Protein AF-A0A832N2F2-F1 (afdb_monomer_lite)

Radius of gyration: 34.6 Å; chains: 1; bounding box: 71×39×93 Å

pLDDT: mean 88.44, std 7.57, range [57.66, 97.69]

Secondary structure (DSSP, 8-state):
-----HHHHHHHHHHHHHHHHHHHHHHTHHHHHHHHHHHHHHHHH---HHHHHHHTTS-TTS--------HHHHT---------HHHHHHHHHHHHHHHHHHHHHTTHHHH--EEE----TT---EEES-GGGHHHHHHH-

Sequence (141 aa):
MLQIELWKRIVIWGLVAIGLVMALPNAFYSRVEHHNDALVAIEKSGSTPEREAAVAEWPGWMPSNLVNLGLDLRGGAHLLAEVQVQDVYEARIKSMWPDVRDALRAVRDEVGAVRRIDSPADELRVRIAKPEGMAKALERV

Foldseek 3Di:
DDPDDPVNVVVVVVVVVVVCQQCVLQVVVVLLVQLVVLVVCCVVPNDDPVSVVSVVSDDPVGDSDYDDDDCVRVVDDDDDDDDPVLVVQLVVQVVCVVVLQVLVVVVCVLQPDKDWDDDPSNDTDMDTPDPRCPVVSVVRD

Structure (mmCIF, N/CA/C/O backbone):
data_AF-A0A832N2F2-F1
#
_entry.id   AF-A0A832N2F2-F1
#
loop_
_atom_site.group_PDB
_atom_site.id
_atom_site.type_symbol
_atom_site.label_at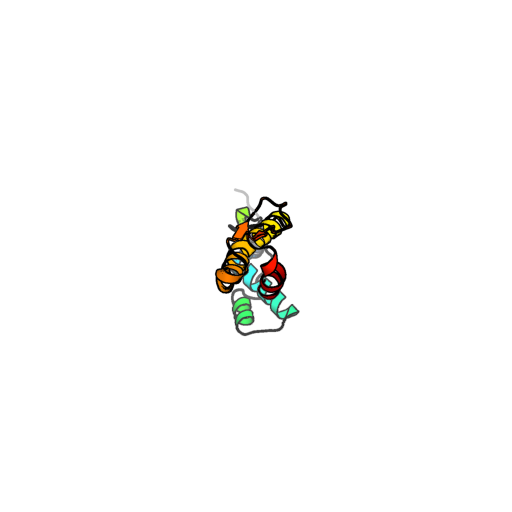om_id
_atom_site.label_alt_id
_atom_site.label_comp_id
_atom_site.label_asym_id
_atom_site.label_entity_id
_atom_site.label_seq_id
_atom_site.pdbx_PDB_ins_code
_atom_site.Cartn_x
_atom_site.Cartn_y
_atom_site.Cartn_z
_atom_site.occupancy
_atom_site.B_iso_or_equiv
_atom_site.auth_seq_id
_atom_site.auth_comp_id
_atom_site.auth_asym_id
_atom_site.auth_atom_id
_atom_site.pdbx_PDB_model_num
ATOM 1 N N . MET A 1 1 ? 27.799 19.099 -42.443 1.00 60.28 1 MET A N 1
ATOM 2 C CA . MET A 1 1 ? 26.918 18.019 -41.942 1.00 60.28 1 MET A CA 1
ATOM 3 C C . MET A 1 1 ? 27.788 17.037 -41.174 1.00 60.28 1 MET A C 1
ATOM 5 O O . MET A 1 1 ? 28.775 16.590 -41.741 1.00 60.28 1 MET A O 1
ATOM 9 N N . LEU A 1 2 ? 27.501 16.765 -39.897 1.00 65.38 2 LEU A N 1
ATOM 10 C CA . LEU A 1 2 ? 28.292 15.828 -39.085 1.00 65.38 2 LEU A CA 1
ATOM 11 C C . LEU A 1 2 ? 28.225 14.420 -39.702 1.00 65.38 2 LEU A C 1
ATOM 13 O O . LEU A 1 2 ? 27.204 13.740 -39.606 1.00 65.38 2 LEU A O 1
ATOM 17 N N . GLN A 1 3 ? 29.299 13.984 -40.364 1.00 82.44 3 GLN A N 1
ATOM 18 C CA . GLN A 1 3 ? 29.419 12.612 -40.850 1.00 82.44 3 GLN A CA 1
ATOM 19 C C . GLN A 1 3 ? 29.820 11.703 -39.687 1.00 82.44 3 GLN A C 1
ATOM 21 O O . GLN A 1 3 ? 30.991 11.536 -39.366 1.00 82.44 3 GLN A O 1
ATOM 26 N N . ILE A 1 4 ? 28.818 11.153 -39.003 1.00 85.31 4 ILE A N 1
ATOM 27 C CA . ILE A 1 4 ? 29.029 10.126 -37.978 1.00 85.31 4 ILE A CA 1
ATOM 28 C C . ILE A 1 4 ? 29.174 8.771 -38.679 1.00 85.31 4 ILE A C 1
ATOM 30 O O . ILE A 1 4 ? 28.263 8.381 -39.412 1.00 85.31 4 ILE A O 1
ATOM 34 N N . GLU A 1 5 ? 30.277 8.069 -38.421 1.00 93.56 5 GLU A N 1
ATOM 35 C CA . GLU A 1 5 ? 30.540 6.692 -38.870 1.00 93.56 5 GLU A CA 1
ATOM 36 C C . GLU A 1 5 ? 29.400 5.727 -38.505 1.00 93.56 5 GLU A C 1
ATOM 38 O O . GLU A 1 5 ? 28.833 5.816 -37.411 1.00 93.56 5 GLU A O 1
ATOM 43 N N . LEU A 1 6 ? 29.079 4.774 -39.390 1.00 91.44 6 LEU A N 1
ATOM 44 C CA . LEU A 1 6 ? 27.926 3.873 -39.229 1.00 91.44 6 LEU A CA 1
ATOM 45 C C . LEU A 1 6 ? 27.961 3.101 -37.900 1.00 91.44 6 LEU A C 1
ATOM 47 O O . LEU A 1 6 ? 26.952 3.043 -37.202 1.00 91.44 6 LEU A O 1
ATOM 51 N N . TRP A 1 7 ? 29.124 2.582 -37.500 1.00 93.81 7 TRP A N 1
ATOM 52 C CA . TRP A 1 7 ? 29.265 1.836 -36.245 1.00 93.81 7 TRP A CA 1
ATOM 53 C C . TRP A 1 7 ? 28.947 2.698 -35.013 1.00 93.81 7 TRP A C 1
ATOM 55 O O . TRP A 1 7 ? 28.287 2.229 -34.090 1.00 93.81 7 TRP A O 1
ATOM 65 N N . LYS A 1 8 ? 29.331 3.985 -35.022 1.00 93.94 8 LYS A N 1
ATOM 66 C CA . LYS A 1 8 ? 29.018 4.926 -33.935 1.00 93.94 8 LYS A CA 1
ATOM 67 C C . LYS A 1 8 ? 27.514 5.159 -33.850 1.00 93.94 8 LYS A C 1
ATOM 69 O O . LYS A 1 8 ? 26.965 5.187 -32.756 1.00 93.94 8 LYS A O 1
ATOM 74 N N . ARG A 1 9 ? 26.833 5.278 -34.997 1.00 93.94 9 ARG A N 1
ATOM 75 C CA . ARG A 1 9 ? 25.365 5.406 -35.038 1.00 93.94 9 ARG A CA 1
ATOM 76 C C . ARG A 1 9 ? 24.685 4.169 -34.465 1.00 93.94 9 ARG A C 1
ATOM 78 O O . ARG A 1 9 ? 23.761 4.324 -33.677 1.00 93.94 9 ARG A O 1
ATOM 85 N N . ILE A 1 10 ? 25.152 2.972 -34.825 1.00 96.00 10 ILE A N 1
ATOM 86 C CA . ILE A 1 10 ? 24.609 1.711 -34.299 1.00 96.00 10 ILE A CA 1
ATOM 87 C C . ILE A 1 10 ? 24.760 1.659 -32.776 1.00 96.00 10 ILE A C 1
ATOM 89 O O . ILE A 1 10 ? 23.790 1.362 -32.088 1.00 96.00 10 ILE A O 1
ATOM 93 N N . VAL A 1 11 ? 25.935 2.007 -32.241 1.00 96.50 11 VAL A N 1
ATOM 94 C CA . VAL A 1 11 ? 26.168 2.034 -30.786 1.00 96.50 11 VAL A CA 1
ATOM 95 C C . VAL A 1 11 ? 25.251 3.040 -30.089 1.00 96.50 11 VAL A C 1
ATOM 97 O O . VAL A 1 11 ? 24.638 2.704 -29.079 1.00 96.50 11 VAL A O 1
ATOM 100 N N . ILE A 1 12 ? 25.113 4.250 -30.638 1.00 95.62 12 ILE A N 1
ATOM 101 C CA . ILE A 1 12 ? 24.237 5.288 -30.075 1.00 95.62 12 ILE A CA 1
ATOM 102 C C . ILE A 1 12 ? 22.784 4.804 -30.042 1.00 95.62 12 ILE A C 1
ATOM 104 O O . ILE A 1 12 ? 22.150 4.839 -28.989 1.00 95.62 12 ILE A O 1
ATOM 108 N N . TRP A 1 13 ? 22.262 4.316 -31.169 1.00 96.88 13 TRP A N 1
ATOM 109 C CA . TRP A 1 13 ? 20.888 3.818 -31.246 1.00 96.88 13 TRP A CA 1
ATOM 110 C C . TRP A 1 13 ? 20.661 2.590 -30.365 1.00 96.88 13 TRP A C 1
ATOM 112 O O . TRP A 1 13 ? 19.612 2.493 -29.735 1.00 96.88 13 TRP A O 1
ATOM 122 N N . GLY A 1 14 ? 21.644 1.694 -30.265 1.00 97.69 14 GLY A N 1
ATOM 123 C CA . GLY A 1 14 ? 21.594 0.544 -29.367 1.00 97.69 14 GLY A CA 1
ATOM 124 C C . GLY A 1 14 ? 21.478 0.964 -27.903 1.00 97.69 14 GLY A C 1
ATOM 125 O O . GLY A 1 14 ? 20.599 0.478 -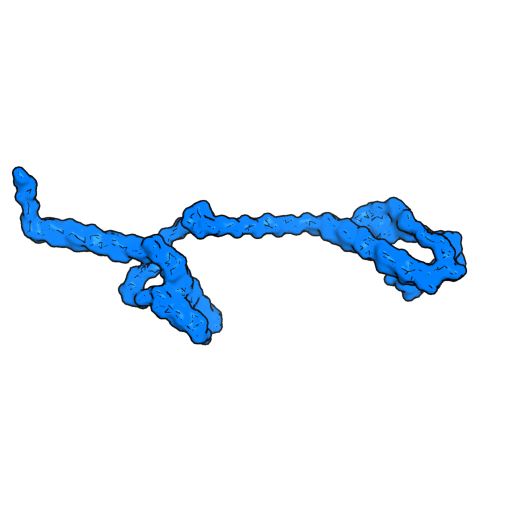27.197 1.00 97.69 14 GLY A O 1
ATOM 126 N N . LEU A 1 15 ? 22.300 1.918 -27.456 1.00 97.31 15 LEU A N 1
ATOM 127 C CA . LEU A 1 15 ? 22.248 2.425 -26.083 1.00 97.31 15 LEU A CA 1
ATOM 128 C C . LEU A 1 15 ? 20.906 3.104 -25.773 1.00 97.31 15 LEU A C 1
ATOM 130 O O . LEU A 1 15 ? 20.323 2.866 -24.717 1.00 97.31 15 LEU A O 1
ATOM 134 N N . VAL A 1 16 ? 20.396 3.911 -26.708 1.00 96.94 16 VAL A N 1
ATOM 135 C CA . VAL A 1 16 ? 19.083 4.562 -26.572 1.00 96.94 16 VAL A CA 1
ATOM 136 C C . VAL A 1 16 ? 17.968 3.520 -26.486 1.00 96.94 16 VAL A C 1
ATOM 138 O O . VAL A 1 16 ? 17.123 3.610 -25.599 1.00 96.94 16 VAL A O 1
ATOM 141 N N . ALA A 1 17 ? 17.981 2.507 -27.356 1.00 97.00 17 ALA A N 1
ATOM 142 C CA . ALA A 1 17 ? 16.986 1.439 -27.342 1.00 97.00 17 ALA A CA 1
ATOM 143 C C . ALA A 1 17 ? 17.004 0.660 -26.018 1.00 97.00 17 ALA A C 1
ATOM 145 O O . ALA A 1 17 ? 15.947 0.424 -25.439 1.00 97.00 17 ALA A O 1
ATOM 146 N N . ILE A 1 18 ? 18.190 0.331 -25.495 1.00 96.06 18 ILE A N 1
ATOM 147 C CA . ILE A 1 18 ? 18.337 -0.325 -24.186 1.00 96.06 18 ILE A CA 1
ATOM 148 C C . ILE A 1 18 ? 17.754 0.549 -23.071 1.00 96.06 18 ILE A C 1
ATOM 150 O O . ILE A 1 18 ? 16.996 0.051 -22.240 1.00 96.06 18 ILE A O 1
ATOM 154 N N . GLY A 1 19 ? 18.061 1.850 -23.066 1.00 94.94 19 GLY A N 1
ATOM 155 C CA . GLY A 1 19 ? 17.515 2.788 -22.085 1.00 94.94 19 GLY A CA 1
ATOM 156 C C . GLY A 1 19 ? 15.986 2.844 -22.115 1.00 94.94 19 GLY A C 1
ATOM 157 O O . GLY A 1 19 ? 15.348 2.787 -21.067 1.00 94.94 19 GLY A O 1
ATOM 158 N N . LEU A 1 20 ? 15.389 2.878 -23.310 1.00 95.06 20 LEU A N 1
ATOM 159 C CA . LEU A 1 20 ? 13.933 2.858 -23.477 1.00 95.06 20 LEU A CA 1
ATOM 160 C C . LEU A 1 20 ? 13.308 1.546 -22.989 1.00 95.06 20 LEU A C 1
ATOM 162 O O . LEU A 1 20 ? 12.294 1.581 -22.298 1.00 95.06 20 LEU A O 1
ATOM 166 N N . VAL A 1 21 ? 13.922 0.399 -23.296 1.00 94.62 21 VAL A N 1
ATOM 167 C CA . VAL A 1 21 ? 13.450 -0.919 -22.835 1.00 94.62 21 VAL A CA 1
ATOM 168 C C . VAL A 1 21 ? 13.505 -1.021 -21.310 1.00 94.62 21 VAL A C 1
ATOM 170 O O . VAL A 1 21 ? 12.551 -1.493 -20.699 1.00 94.62 21 VAL A O 1
ATOM 173 N N . MET A 1 22 ? 14.580 -0.533 -20.687 1.00 94.44 22 MET A N 1
ATOM 174 C CA . MET A 1 22 ? 14.722 -0.510 -19.227 1.00 94.44 22 MET A CA 1
ATOM 175 C C . MET A 1 22 ? 13.761 0.474 -18.549 1.00 94.44 22 MET A C 1
ATOM 177 O O . MET A 1 22 ? 13.356 0.246 -17.413 1.00 94.44 22 MET A O 1
ATOM 181 N N . ALA A 1 23 ? 13.381 1.559 -19.227 1.00 94.25 23 ALA A N 1
ATOM 182 C CA . ALA A 1 23 ? 12.423 2.533 -18.710 1.00 94.25 23 ALA A CA 1
ATOM 183 C C . ALA A 1 23 ? 10.958 2.098 -18.894 1.00 94.25 23 ALA A C 1
ATOM 185 O O . ALA A 1 23 ? 10.107 2.528 -18.114 1.00 94.25 23 ALA A O 1
ATOM 186 N N . LEU A 1 24 ? 10.668 1.233 -19.877 1.00 93.81 24 LEU A N 1
ATOM 187 C CA . LEU A 1 24 ? 9.316 0.794 -20.243 1.00 93.81 24 LEU A CA 1
ATOM 188 C C . LEU A 1 24 ? 8.449 0.290 -19.072 1.00 93.81 24 LEU A C 1
ATOM 190 O O . LEU A 1 24 ? 7.266 0.632 -19.061 1.00 93.81 24 LEU A O 1
ATOM 194 N N . PRO A 1 25 ? 8.970 -0.453 -18.074 1.00 94.44 25 PRO A N 1
ATOM 195 C CA . PRO A 1 25 ? 8.157 -0.930 -16.953 1.00 94.44 25 PRO A CA 1
ATOM 196 C C . PRO A 1 25 ? 7.489 0.213 -16.179 1.00 94.44 25 PRO A C 1
ATOM 198 O O . PRO A 1 25 ? 6.346 0.091 -15.752 1.00 94.44 25 PRO A O 1
ATOM 201 N N . ASN A 1 26 ? 8.147 1.372 -16.087 1.00 92.31 26 ASN A N 1
ATOM 202 C CA . ASN A 1 26 ? 7.611 2.547 -15.396 1.00 92.31 26 ASN A CA 1
ATOM 203 C C . ASN A 1 26 ? 6.413 3.174 -16.132 1.00 92.31 26 ASN A C 1
ATOM 205 O O . ASN A 1 26 ? 5.587 3.822 -15.497 1.00 92.31 26 ASN A O 1
ATOM 209 N N . ALA A 1 27 ? 6.281 2.962 -17.448 1.00 91.81 27 ALA A N 1
ATOM 210 C CA . ALA A 1 27 ? 5.098 3.377 -18.208 1.00 91.81 27 ALA A CA 1
ATOM 211 C C . ALA A 1 27 ? 3.880 2.468 -17.949 1.00 91.81 27 ALA A C 1
ATOM 213 O O . ALA A 1 27 ? 2.743 2.887 -18.156 1.00 91.81 27 ALA A O 1
ATOM 214 N N . PHE A 1 28 ? 4.110 1.242 -17.469 1.00 92.50 28 PHE A N 1
ATOM 215 C CA . PHE A 1 28 ? 3.085 0.259 -17.105 1.00 92.50 28 PHE A CA 1
ATOM 216 C C . PHE A 1 28 ? 3.122 -0.058 -15.607 1.00 92.50 28 PHE A C 1
ATOM 218 O O . PHE A 1 28 ? 2.943 -1.208 -15.207 1.00 92.50 28 PHE A O 1
ATOM 225 N N . TYR A 1 29 ? 3.346 0.976 -14.794 1.00 90.62 29 TYR A N 1
ATOM 226 C CA . TYR A 1 29 ? 3.654 0.862 -13.372 1.00 90.62 29 TYR A CA 1
ATOM 227 C C . TYR A 1 29 ? 2.751 -0.128 -12.618 1.00 90.62 29 TYR A C 1
ATOM 229 O O . TYR A 1 29 ? 3.253 -1.065 -12.008 1.00 90.62 29 TYR A O 1
ATOM 237 N N . SER A 1 30 ? 1.426 0.026 -12.718 1.00 89.62 30 SER A N 1
ATOM 238 C CA . SER A 1 30 ? 0.462 -0.805 -11.983 1.00 89.62 30 SER A CA 1
ATOM 239 C C . SER A 1 30 ? 0.502 -2.287 -12.365 1.00 89.62 30 SER A C 1
ATOM 241 O O . SER A 1 30 ? 0.471 -3.138 -11.484 1.00 89.62 30 SER A O 1
ATOM 243 N N . ARG A 1 31 ? 0.626 -2.621 -13.659 1.00 92.69 31 ARG A N 1
ATOM 244 C CA . ARG A 1 31 ? 0.732 -4.028 -14.103 1.00 92.69 31 ARG A CA 1
ATOM 245 C C . ARG A 1 31 ? 2.012 -4.680 -13.602 1.00 92.69 31 ARG A C 1
ATOM 247 O O . ARG A 1 31 ? 2.000 -5.830 -13.179 1.00 92.69 31 ARG A O 1
ATOM 254 N N . VAL A 1 32 ? 3.123 -3.952 -13.677 1.00 94.19 32 VAL A N 1
ATOM 255 C CA . VAL A 1 32 ? 4.426 -4.462 -13.239 1.00 94.19 32 VAL A CA 1
ATOM 256 C C . VAL A 1 32 ? 4.456 -4.613 -11.717 1.00 94.19 32 VAL A C 1
ATOM 258 O O . VAL A 1 32 ? 5.013 -5.585 -11.218 1.00 94.19 32 VAL A O 1
ATOM 261 N N . GLU A 1 33 ? 3.821 -3.695 -10.982 1.00 92.94 33 GLU A N 1
ATOM 262 C CA . GLU A 1 33 ? 3.659 -3.786 -9.528 1.00 92.94 33 GLU A CA 1
ATOM 263 C C . GLU A 1 33 ? 2.839 -5.024 -9.151 1.00 92.94 33 GLU A C 1
ATOM 265 O O . GLU A 1 33 ? 3.323 -5.848 -8.384 1.00 92.94 33 GLU A O 1
ATOM 270 N N . HIS A 1 34 ? 1.677 -5.236 -9.778 1.00 93.06 34 HIS A N 1
ATOM 271 C CA . HIS A 1 34 ? 0.849 -6.425 -9.543 1.00 93.06 34 HIS A CA 1
ATOM 272 C C . HIS A 1 34 ? 1.587 -7.736 -9.850 1.00 93.06 34 HIS A C 1
ATOM 274 O O . HIS A 1 34 ? 1.511 -8.685 -9.070 1.00 93.06 34 HIS A O 1
ATOM 280 N N . HIS A 1 35 ? 2.330 -7.787 -10.959 1.00 94.31 35 HIS A N 1
ATOM 281 C CA . HIS A 1 35 ? 3.162 -8.936 -11.313 1.00 94.31 35 HIS A CA 1
ATOM 282 C C . HIS A 1 35 ? 4.237 -9.211 -10.249 1.00 94.31 35 HIS A C 1
ATOM 284 O O . HIS A 1 35 ? 4.371 -10.342 -9.778 1.00 94.31 35 HIS A O 1
ATOM 290 N N . ASN A 1 36 ? 4.989 -8.181 -9.847 1.00 94.50 36 ASN A N 1
ATOM 291 C CA . ASN A 1 36 ? 6.050 -8.302 -8.848 1.00 94.50 36 ASN A CA 1
ATOM 292 C C . ASN A 1 36 ? 5.491 -8.707 -7.473 1.00 94.50 36 ASN A C 1
ATOM 294 O O . ASN A 1 36 ? 6.038 -9.601 -6.825 1.00 94.50 36 ASN A O 1
ATOM 298 N N . ASP A 1 37 ? 4.380 -8.105 -7.048 1.00 94.00 37 ASP A N 1
ATOM 299 C CA . ASP A 1 37 ? 3.709 -8.426 -5.787 1.00 94.00 37 ASP A CA 1
ATOM 300 C C . ASP A 1 37 ? 3.178 -9.863 -5.787 1.00 94.00 37 ASP A C 1
ATOM 302 O O . ASP A 1 37 ? 3.300 -10.573 -4.784 1.00 94.00 37 ASP A O 1
ATOM 306 N N . ALA A 1 38 ? 2.649 -10.334 -6.921 1.00 94.31 38 ALA A N 1
ATOM 307 C CA . ALA A 1 38 ? 2.198 -11.710 -7.079 1.00 94.31 38 ALA A CA 1
ATOM 308 C C . ALA A 1 38 ? 3.360 -12.709 -6.991 1.00 94.31 38 ALA A C 1
ATOM 310 O O . ALA A 1 38 ? 3.232 -13.709 -6.285 1.00 94.31 38 ALA A O 1
ATOM 311 N N . LEU A 1 39 ? 4.508 -12.431 -7.622 1.00 93.94 39 LEU A N 1
ATOM 312 C CA . LEU A 1 39 ? 5.710 -13.267 -7.494 1.00 93.94 39 LEU A CA 1
ATOM 313 C C . LEU A 1 39 ? 6.158 -13.393 -6.030 1.00 93.94 39 LEU A C 1
ATOM 315 O O . LEU A 1 39 ? 6.364 -14.504 -5.538 1.00 93.94 39 LEU A O 1
ATOM 319 N N . VAL A 1 40 ? 6.228 -12.269 -5.310 1.00 94.81 40 VAL A N 1
ATOM 320 C CA . VAL A 1 40 ? 6.593 -12.245 -3.883 1.00 94.81 40 VAL A CA 1
ATOM 321 C C . VAL A 1 40 ? 5.556 -12.984 -3.027 1.00 94.81 40 VAL A C 1
ATOM 323 O O . VAL A 1 40 ? 5.908 -13.675 -2.067 1.00 94.81 40 VAL A O 1
ATOM 326 N N . ALA A 1 41 ? 4.266 -12.861 -3.347 1.00 93.50 41 ALA A N 1
ATOM 327 C CA . AL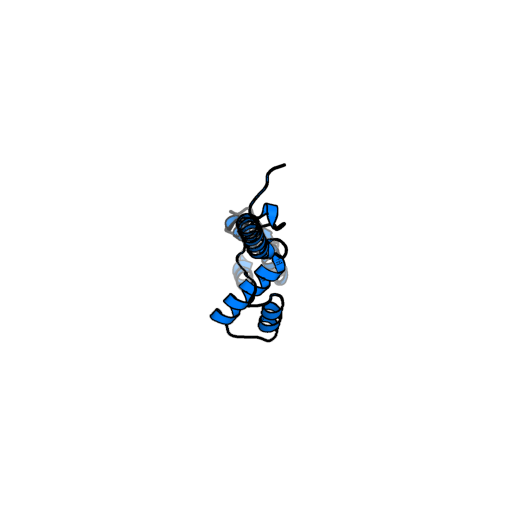A A 1 41 ? 3.198 -13.556 -2.634 1.00 93.50 41 ALA A CA 1
ATOM 328 C C . ALA A 1 41 ? 3.242 -15.075 -2.857 1.00 93.50 41 ALA A C 1
ATOM 330 O O . ALA A 1 41 ? 3.036 -15.831 -1.903 1.00 93.50 41 ALA A O 1
ATOM 331 N N . ILE A 1 42 ? 3.532 -15.522 -4.082 1.00 93.81 42 ILE A N 1
ATOM 332 C CA . ILE A 1 42 ? 3.696 -16.943 -4.420 1.00 93.81 42 ILE A CA 1
ATOM 333 C C . ILE A 1 42 ? 4.883 -17.533 -3.659 1.00 93.81 42 ILE A C 1
ATOM 335 O O . ILE A 1 42 ? 4.744 -18.598 -3.060 1.00 93.81 42 ILE A O 1
ATOM 339 N N . GLU A 1 43 ? 6.012 -16.822 -3.614 1.00 93.62 43 GLU A N 1
ATOM 340 C CA . GLU A 1 43 ? 7.199 -17.255 -2.868 1.00 93.62 43 GLU A CA 1
ATOM 341 C C . GLU A 1 43 ? 6.902 -17.439 -1.369 1.00 93.62 43 GLU A C 1
ATOM 343 O O . GLU A 1 43 ? 7.322 -18.422 -0.763 1.00 93.62 43 GLU A O 1
ATOM 348 N N . LYS A 1 44 ? 6.129 -16.526 -0.768 1.00 93.62 44 LYS A N 1
ATOM 349 C CA . LYS A 1 44 ? 5.816 -16.559 0.672 1.00 93.62 44 LYS A CA 1
ATOM 350 C C . LYS A 1 44 ? 4.684 -17.509 1.055 1.00 93.62 44 LYS A C 1
ATOM 352 O O . LYS A 1 44 ? 4.679 -18.023 2.170 1.00 93.62 44 LYS A O 1
ATOM 357 N N . SER A 1 45 ? 3.679 -17.668 0.196 1.00 90.69 45 SER A N 1
ATOM 358 C CA . SER A 1 45 ? 2.385 -18.259 0.578 1.00 90.69 45 SER A CA 1
ATOM 359 C C . SER A 1 45 ? 1.801 -19.244 -0.440 1.00 90.69 45 SER A C 1
ATOM 361 O O . SER A 1 45 ? 0.634 -19.620 -0.319 1.00 90.69 45 SER A O 1
ATOM 363 N N . GLY A 1 46 ? 2.599 -19.679 -1.420 1.00 90.75 46 GLY A N 1
ATOM 364 C CA . GLY A 1 46 ? 2.220 -20.668 -2.432 1.00 90.75 46 GLY A CA 1
ATOM 365 C C . GLY A 1 46 ? 1.432 -20.090 -3.610 1.00 90.75 46 GLY A C 1
ATOM 366 O O . GLY A 1 46 ? 0.951 -18.953 -3.570 1.00 90.75 46 GLY A O 1
ATOM 367 N N . SER A 1 47 ? 1.297 -20.869 -4.684 1.00 91.31 47 SER A N 1
ATOM 368 C CA . SER A 1 47 ? 0.536 -20.445 -5.861 1.00 91.31 47 SER A CA 1
ATOM 369 C C . SER A 1 47 ? -0.973 -20.602 -5.652 1.00 91.31 47 SER A C 1
ATOM 371 O O . SER A 1 47 ? -1.445 -21.557 -5.036 1.00 91.31 47 SER A O 1
ATOM 373 N N . THR A 1 48 ? -1.733 -19.626 -6.148 1.00 93.62 48 THR A N 1
ATOM 374 C CA . THR A 1 48 ? -3.189 -19.717 -6.324 1.00 93.62 48 THR A CA 1
ATOM 375 C C . THR A 1 48 ? -3.521 -19.315 -7.761 1.00 93.62 48 THR A C 1
ATOM 377 O O . THR A 1 48 ? -2.731 -18.577 -8.364 1.00 93.62 48 THR A O 1
ATOM 380 N N . PRO A 1 49 ? -4.669 -19.743 -8.316 1.00 92.75 49 PRO A N 1
ATOM 381 C CA . PRO A 1 49 ? -5.063 -19.382 -9.680 1.00 92.75 49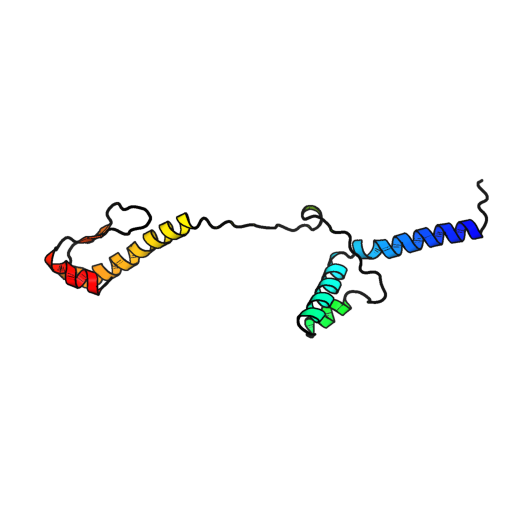 PRO A CA 1
ATOM 382 C C . PRO A 1 49 ? -5.071 -17.866 -9.925 1.00 92.75 49 PRO A C 1
ATOM 384 O O . PRO A 1 49 ? -4.685 -17.399 -10.993 1.00 92.75 49 PRO A O 1
ATOM 387 N N . GLU A 1 50 ? -5.449 -17.078 -8.917 1.00 91.12 50 GLU A N 1
ATOM 388 C CA . GLU A 1 50 ? -5.473 -15.615 -8.987 1.00 91.12 50 GLU A CA 1
ATOM 389 C C . GLU A 1 50 ? -4.060 -15.022 -9.041 1.00 91.12 50 GLU A C 1
ATOM 391 O O . GLU A 1 50 ? -3.811 -14.077 -9.788 1.00 91.12 50 GLU A O 1
ATOM 396 N N . ARG A 1 51 ? -3.113 -15.583 -8.278 1.00 90.94 51 ARG A N 1
ATOM 397 C CA . ARG A 1 51 ? -1.714 -15.128 -8.282 1.00 90.94 51 ARG A CA 1
ATOM 398 C C . ARG A 1 51 ? -1.022 -15.469 -9.595 1.00 90.94 51 ARG A C 1
ATOM 400 O O . ARG A 1 51 ? -0.263 -14.657 -10.110 1.00 90.94 51 ARG A O 1
ATOM 407 N N . GLU A 1 52 ? -1.301 -16.640 -10.157 1.00 92.38 52 GLU A N 1
ATOM 408 C CA . GLU A 1 52 ? -0.774 -17.037 -11.467 1.00 92.38 52 GLU A CA 1
ATOM 409 C C . GLU A 1 52 ? -1.317 -16.139 -12.587 1.00 92.38 52 GLU A C 1
ATOM 411 O O . GLU A 1 52 ? -0.558 -15.723 -13.464 1.00 92.38 52 GLU A O 1
ATOM 416 N N . ALA A 1 53 ? -2.598 -15.764 -12.517 1.00 92.94 53 ALA A N 1
ATOM 417 C CA . ALA A 1 53 ? -3.185 -14.796 -13.439 1.00 92.94 53 ALA A CA 1
ATOM 418 C C . ALA A 1 53 ? -2.509 -13.416 -13.337 1.00 92.94 53 ALA A C 1
ATOM 420 O O . ALA A 1 53 ? -2.181 -12.830 -14.366 1.00 92.94 53 ALA A O 1
ATOM 421 N N . ALA A 1 54 ? -2.233 -12.933 -12.120 1.00 91.38 54 ALA A N 1
ATOM 422 C CA . ALA A 1 54 ? -1.531 -11.665 -11.903 1.00 91.38 54 ALA A CA 1
ATOM 423 C C . ALA A 1 54 ? -0.078 -11.698 -12.416 1.00 91.38 54 ALA A C 1
ATOM 425 O O . ALA A 1 54 ? 0.392 -10.741 -13.029 1.00 91.38 54 ALA A O 1
ATOM 426 N N . VAL A 1 55 ? 0.631 -12.821 -12.251 1.00 93.38 55 VAL A N 1
ATOM 427 C CA . VAL A 1 55 ? 1.964 -13.004 -12.850 1.00 93.38 55 VAL A CA 1
ATOM 428 C C . VAL A 1 55 ? 1.892 -12.950 -14.380 1.00 93.38 55 VAL A C 1
ATOM 430 O O . VAL A 1 55 ? 2.787 -12.393 -15.012 1.00 93.38 55 VAL A O 1
ATOM 433 N N . ALA A 1 56 ? 0.828 -13.463 -14.998 1.00 93.88 56 ALA A N 1
ATOM 434 C CA . ALA A 1 56 ? 0.672 -13.445 -16.452 1.00 93.88 56 ALA A CA 1
ATOM 435 C C . ALA A 1 56 ? 0.420 -12.042 -17.048 1.00 93.88 56 ALA A C 1
ATOM 437 O O . ALA A 1 56 ? 0.516 -11.879 -18.267 1.00 93.88 56 ALA A O 1
ATOM 438 N N . GLU A 1 57 ? 0.135 -11.019 -16.231 1.00 93.19 57 GLU A N 1
ATOM 439 C CA . GLU A 1 57 ? -0.093 -9.642 -16.701 1.00 93.19 57 GLU A CA 1
ATOM 440 C C . GLU A 1 57 ? 1.168 -8.966 -17.264 1.00 93.19 57 GLU A C 1
ATOM 442 O O . GLU A 1 57 ? 1.064 -8.007 -18.039 1.00 93.19 57 GLU A O 1
ATOM 447 N N . TRP A 1 58 ? 2.356 -9.465 -16.905 1.00 95.56 58 TRP A N 1
ATOM 448 C CA . TRP A 1 58 ? 3.635 -8.965 -17.399 1.00 95.56 58 TRP A CA 1
ATOM 449 C C . TRP A 1 58 ? 4.526 -10.108 -17.905 1.00 95.56 58 TRP A C 1
ATOM 451 O O . TRP A 1 58 ? 4.666 -11.129 -17.229 1.00 95.56 58 TRP A O 1
ATOM 461 N N . PRO A 1 59 ? 5.163 -9.977 -19.084 1.00 93.56 59 PRO A N 1
ATOM 462 C CA . PRO A 1 59 ? 6.022 -11.035 -19.598 1.00 93.56 59 PRO A CA 1
ATOM 463 C C . PRO A 1 59 ? 7.279 -11.205 -18.737 1.00 93.56 59 PRO A C 1
ATOM 465 O O . PRO A 1 59 ? 8.056 -10.267 -18.588 1.00 93.56 59 PRO A O 1
ATOM 468 N N . GLY A 1 60 ? 7.552 -12.422 -18.259 1.00 89.38 60 GLY A N 1
ATOM 469 C CA . GLY A 1 60 ? 8.717 -12.695 -17.398 1.00 89.38 60 GLY A CA 1
ATOM 470 C C . GLY A 1 60 ? 10.095 -12.494 -18.053 1.00 89.38 60 GLY A C 1
ATOM 471 O O . GLY A 1 60 ? 11.106 -12.486 -17.362 1.00 89.38 60 GLY A O 1
ATOM 472 N N . TRP A 1 61 ? 10.160 -12.331 -19.379 1.00 89.19 61 TRP A N 1
ATOM 473 C CA . TRP A 1 61 ? 11.395 -11.985 -20.098 1.00 89.19 61 TRP A CA 1
ATOM 474 C C . TRP A 1 61 ? 11.654 -10.472 -20.162 1.00 89.19 61 TRP A C 1
ATOM 476 O O . TRP A 1 61 ? 12.752 -10.050 -20.528 1.00 89.19 61 TRP A O 1
ATOM 486 N N . MET A 1 62 ? 10.648 -9.653 -19.853 1.00 93.06 62 MET A N 1
ATOM 487 C CA . MET A 1 62 ? 10.736 -8.199 -19.884 1.00 93.06 62 MET A CA 1
ATOM 488 C C . MET A 1 62 ? 11.275 -7.689 -18.536 1.00 93.06 62 MET A C 1
ATOM 490 O O . MET A 1 62 ? 10.933 -8.257 -17.500 1.00 93.06 62 MET A O 1
ATOM 494 N N . PRO A 1 63 ? 12.077 -6.605 -18.496 1.00 93.50 63 PRO A N 1
ATOM 495 C CA . PRO A 1 63 ? 12.453 -5.973 -17.236 1.00 93.50 63 PRO A CA 1
ATOM 496 C C . PRO A 1 63 ? 11.223 -5.647 -16.378 1.00 93.50 63 PRO A C 1
ATOM 498 O O . PRO A 1 63 ? 10.185 -5.255 -16.909 1.00 93.50 63 PRO A O 1
ATOM 501 N N . SER A 1 64 ? 11.340 -5.780 -15.059 1.00 94.62 64 SER A N 1
ATOM 502 C CA . SER A 1 64 ? 10.263 -5.475 -14.103 1.00 94.62 64 SER A CA 1
ATOM 503 C C . SER A 1 64 ? 10.697 -4.517 -12.987 1.00 94.62 64 SER A C 1
ATOM 505 O O . SER A 1 64 ? 9.971 -4.304 -12.018 1.00 94.62 64 SER A O 1
ATOM 507 N N . ASN A 1 65 ? 11.879 -3.906 -13.124 1.00 92.56 65 ASN A N 1
ATOM 508 C CA . ASN A 1 65 ? 12.371 -2.915 -12.172 1.00 92.56 65 ASN A CA 1
ATOM 509 C C . ASN A 1 65 ? 11.529 -1.639 -12.254 1.00 92.56 65 ASN A C 1
ATOM 511 O O . ASN A 1 65 ? 11.444 -1.005 -13.309 1.00 92.56 65 ASN A O 1
ATOM 515 N N . LEU A 1 66 ? 10.958 -1.249 -11.118 1.00 91.94 66 LEU A N 1
ATOM 516 C CA . LEU A 1 66 ? 10.187 -0.023 -10.963 1.00 91.94 66 LEU A CA 1
ATOM 517 C C . LEU A 1 66 ? 10.956 0.998 -10.127 1.00 91.94 66 LEU A C 1
ATOM 519 O O . LEU A 1 66 ? 11.621 0.659 -9.148 1.00 91.94 66 LEU A O 1
ATOM 523 N N . VAL A 1 67 ? 10.844 2.269 -10.503 1.00 91.25 67 VAL A N 1
ATOM 524 C CA . VAL A 1 67 ? 11.283 3.387 -9.665 1.00 91.25 67 VAL A CA 1
ATOM 525 C C . VAL A 1 67 ? 10.247 3.596 -8.566 1.00 91.25 67 VAL A C 1
ATOM 527 O O . VAL A 1 67 ? 9.064 3.734 -8.853 1.00 91.25 67 VAL A O 1
ATOM 530 N N . ASN A 1 68 ? 10.679 3.665 -7.307 1.00 87.06 68 ASN A N 1
ATOM 531 C CA . ASN A 1 68 ? 9.773 3.901 -6.185 1.00 87.06 68 ASN A CA 1
ATOM 532 C C . ASN A 1 68 ? 9.101 5.277 -6.303 1.00 87.06 68 ASN A C 1
ATOM 534 O O . ASN A 1 68 ? 9.688 6.300 -5.954 1.00 87.06 68 ASN A O 1
ATOM 538 N N . LEU A 1 69 ? 7.856 5.296 -6.778 1.00 84.06 69 LEU A N 1
ATOM 539 C CA . LEU A 1 69 ? 7.042 6.506 -6.805 1.00 84.06 69 LEU A CA 1
ATOM 540 C C . LEU A 1 69 ? 6.578 6.847 -5.383 1.00 84.06 69 LEU A C 1
ATOM 542 O O . LEU A 1 69 ? 6.149 5.961 -4.642 1.00 84.06 69 LEU A O 1
ATOM 546 N N . GLY A 1 70 ? 6.660 8.122 -5.000 1.00 80.31 70 GLY A N 1
ATOM 547 C CA . GLY A 1 70 ? 6.048 8.610 -3.765 1.00 80.31 70 GLY A CA 1
ATOM 548 C C . GLY A 1 70 ? 4.518 8.603 -3.844 1.00 80.31 70 GLY A C 1
ATOM 549 O O . GLY A 1 70 ? 3.944 8.471 -4.924 1.00 80.31 70 GLY A O 1
ATOM 550 N N . LEU A 1 71 ? 3.855 8.783 -2.699 1.00 76.81 71 LEU A N 1
ATOM 551 C CA . LEU A 1 71 ? 2.390 8.765 -2.587 1.00 76.81 71 LEU A CA 1
ATOM 552 C C . LEU A 1 71 ? 1.698 9.741 -3.556 1.00 76.81 71 LEU A C 1
ATOM 554 O O . LEU A 1 71 ? 0.719 9.370 -4.197 1.00 76.81 71 LEU A O 1
ATOM 558 N N . ASP A 1 72 ? 2.260 10.945 -3.700 1.00 77.94 72 ASP A N 1
ATOM 559 C CA . ASP A 1 72 ? 1.755 12.006 -4.584 1.00 77.94 72 ASP A CA 1
ATOM 560 C C . ASP A 1 72 ? 1.724 11.571 -6.060 1.00 77.94 72 ASP A C 1
ATOM 562 O O . ASP A 1 72 ? 0.788 11.864 -6.796 1.00 77.94 72 ASP A O 1
ATOM 566 N N . LEU A 1 73 ? 2.711 10.771 -6.477 1.00 78.38 73 LEU A N 1
ATOM 567 C CA . LEU A 1 73 ? 2.823 10.265 -7.846 1.00 78.38 73 LEU A CA 1
ATOM 568 C C . LEU A 1 73 ? 2.059 8.951 -8.068 1.00 78.38 73 LEU A C 1
ATOM 570 O O . LEU A 1 73 ? 1.747 8.620 -9.209 1.00 78.38 73 LEU A O 1
ATOM 574 N N . ARG A 1 74 ? 1.759 8.199 -6.999 1.00 71.75 74 ARG A N 1
ATOM 575 C CA . ARG A 1 74 ? 0.956 6.963 -7.063 1.00 71.75 74 ARG A CA 1
ATOM 576 C C . ARG A 1 74 ? -0.551 7.205 -6.947 1.00 71.75 74 ARG A C 1
ATOM 578 O O . ARG A 1 74 ? -1.320 6.288 -7.212 1.00 71.75 74 ARG A O 1
ATOM 585 N N . GLY A 1 75 ? -0.984 8.405 -6.550 1.00 68.44 75 GLY A N 1
ATOM 586 C CA . GLY A 1 75 ? -2.406 8.746 -6.438 1.00 68.44 75 GLY A CA 1
ATOM 587 C C . GLY A 1 75 ? -3.144 8.025 -5.302 1.00 68.44 75 GLY A C 1
ATOM 588 O O . GLY A 1 75 ? -4.345 7.788 -5.407 1.00 68.44 75 GLY A O 1
ATOM 589 N N . GLY A 1 76 ? -2.441 7.657 -4.225 1.00 68.81 76 GLY A N 1
ATOM 590 C CA . GLY A 1 76 ? -3.026 7.013 -3.042 1.00 68.81 76 GLY A CA 1
ATOM 591 C C . GLY A 1 76 ? -3.185 7.970 -1.855 1.00 68.81 76 GLY A C 1
ATOM 592 O O . GLY A 1 76 ? -2.559 9.024 -1.807 1.00 68.81 76 GLY A O 1
ATOM 593 N N . ALA A 1 77 ? -3.970 7.576 -0.850 1.00 69.12 77 ALA A N 1
ATOM 594 C CA . ALA A 1 77 ? -4.023 8.247 0.450 1.00 69.12 77 ALA A CA 1
ATOM 595 C C . ALA A 1 77 ? -3.715 7.233 1.559 1.00 69.12 77 ALA A C 1
ATOM 597 O O . ALA A 1 77 ? -4.426 6.242 1.715 1.00 69.12 77 ALA A O 1
ATOM 598 N N . HIS A 1 78 ? -2.653 7.471 2.332 1.00 57.66 78 HIS A N 1
ATOM 599 C CA . HIS A 1 78 ? -2.381 6.699 3.542 1.00 57.66 78 HIS A CA 1
ATOM 600 C C . HIS A 1 78 ? -3.084 7.385 4.718 1.00 57.66 78 HIS A C 1
ATOM 602 O O . HIS A 1 78 ? -2.583 8.363 5.271 1.00 57.66 78 HIS A O 1
ATOM 608 N N . LEU A 1 79 ? -4.288 6.917 5.052 1.00 61.75 79 LEU A N 1
ATOM 609 C CA . LEU A 1 79 ? -5.037 7.412 6.205 1.00 61.75 79 LEU A CA 1
ATOM 610 C C . LEU A 1 79 ? -4.535 6.701 7.463 1.00 61.75 79 LEU A C 1
ATOM 612 O O . LEU A 1 79 ? -4.891 5.555 7.728 1.00 61.75 79 LEU A O 1
ATOM 616 N N . LEU A 1 80 ? -3.703 7.391 8.238 1.00 69.75 80 LEU A N 1
ATOM 617 C CA . LEU A 1 80 ? -3.372 6.985 9.598 1.00 69.75 80 LEU A CA 1
ATOM 618 C C . LEU A 1 80 ? -4.477 7.492 10.525 1.00 69.75 80 LEU A C 1
ATOM 620 O O . LEU A 1 80 ? -4.570 8.687 10.795 1.00 69.75 80 LEU A O 1
ATOM 624 N N . ALA A 1 81 ? -5.336 6.585 10.983 1.00 72.81 81 ALA A N 1
ATOM 625 C CA . ALA A 1 81 ? -6.304 6.878 12.030 1.00 72.81 81 ALA A CA 1
ATOM 626 C C . ALA A 1 81 ? -5.672 6.550 13.387 1.00 72.81 81 ALA A C 1
ATOM 628 O O . ALA A 1 81 ? -5.528 5.382 13.748 1.00 72.81 81 ALA A O 1
ATOM 629 N N . GLU A 1 82 ? -5.271 7.578 14.131 1.00 75.31 82 GLU A N 1
ATOM 630 C CA . GLU A 1 82 ? -4.864 7.419 15.524 1.00 75.31 82 GLU A CA 1
ATOM 631 C C . GLU A 1 82 ? -6.116 7.315 16.399 1.00 75.31 82 GLU A C 1
ATOM 633 O O . GLU A 1 82 ? -6.969 8.204 16.402 1.00 75.31 82 GLU A O 1
ATOM 638 N N . VAL A 1 83 ? -6.239 6.212 17.135 1.00 81.56 83 VAL A N 1
ATOM 639 C CA . VAL A 1 83 ? -7.317 6.036 18.107 1.00 81.56 83 VAL A CA 1
ATOM 640 C C . VAL A 1 83 ? -6.829 6.543 19.457 1.00 81.56 83 VAL A C 1
ATOM 642 O O . VAL A 1 83 ? -5.944 5.942 20.067 1.00 81.56 83 VAL A O 1
ATOM 645 N N . GLN A 1 84 ? -7.439 7.622 19.945 1.00 84.00 84 GLN A N 1
ATOM 646 C CA . GLN A 1 84 ? -7.200 8.109 21.299 1.00 84.00 84 GLN A CA 1
ATOM 647 C C . GLN A 1 84 ? -7.877 7.168 22.300 1.00 84.00 84 GLN A C 1
ATOM 649 O O . GLN A 1 84 ? -9.092 7.171 22.480 1.00 84.00 84 GLN A O 1
ATOM 654 N N . VAL A 1 85 ? -7.078 6.315 22.945 1.00 86.69 85 VAL A N 1
ATOM 655 C CA . VAL A 1 85 ? -7.571 5.254 23.840 1.00 86.69 85 VAL A CA 1
ATOM 656 C C . VAL A 1 85 ? -8.380 5.820 25.016 1.00 86.69 85 VAL A C 1
ATOM 658 O O . VAL A 1 85 ? -9.346 5.196 25.451 1.00 86.69 85 VAL A O 1
ATOM 661 N N . GLN A 1 86 ? -8.027 7.011 25.504 1.00 84.38 86 GLN A N 1
ATOM 662 C CA . GLN A 1 86 ? -8.753 7.682 26.589 1.00 84.38 86 GLN A CA 1
ATOM 663 C C . GLN A 1 86 ? -10.202 8.000 26.193 1.00 84.38 86 GLN A C 1
ATOM 665 O O . GLN A 1 86 ? -11.126 7.708 26.953 1.00 84.38 86 GLN A O 1
ATOM 670 N N . ASP A 1 87 ? -10.411 8.474 24.964 1.00 84.25 87 ASP A N 1
ATOM 671 C CA . ASP A 1 87 ? -11.742 8.777 24.433 1.00 84.25 87 ASP A CA 1
ATOM 672 C C . ASP A 1 87 ? -12.586 7.502 24.288 1.00 84.25 87 ASP A C 1
ATOM 674 O O . ASP A 1 87 ? -13.797 7.517 24.516 1.00 84.25 87 ASP A O 1
ATOM 678 N N . VAL A 1 88 ? -11.950 6.368 23.964 1.00 86.94 88 VAL A N 1
ATOM 679 C CA . VAL A 1 88 ? -12.621 5.059 23.899 1.00 86.94 88 VAL A CA 1
ATOM 680 C C . VAL A 1 88 ? -13.087 4.609 25.282 1.00 86.94 88 VAL A C 1
ATOM 682 O O . VAL A 1 88 ? -14.209 4.114 25.408 1.00 86.94 88 VAL A O 1
ATOM 685 N N . TYR A 1 89 ? -12.268 4.786 26.323 1.00 87.12 89 TYR A N 1
ATOM 686 C CA . TYR A 1 89 ? -12.670 4.468 27.695 1.00 87.12 89 TYR A CA 1
ATOM 687 C C . TYR A 1 89 ? -13.856 5.322 28.140 1.00 87.12 89 TYR A C 1
ATOM 689 O O . TYR A 1 89 ? -14.859 4.776 28.601 1.00 87.12 89 TYR A O 1
ATOM 697 N N . GLU A 1 90 ? -13.795 6.635 27.922 1.00 88.12 90 GLU A N 1
ATOM 698 C CA . GLU A 1 90 ? -14.885 7.539 28.283 1.00 88.12 90 GLU A CA 1
ATOM 699 C C . GLU A 1 90 ? -16.175 7.212 27.512 1.00 88.12 90 GLU A C 1
ATOM 701 O O . GLU A 1 90 ? -17.263 7.143 28.096 1.00 88.12 90 GLU A O 1
ATOM 706 N N . ALA A 1 91 ? -16.070 6.958 26.203 1.00 88.44 91 ALA A N 1
ATOM 707 C CA . ALA A 1 91 ? -17.200 6.548 25.374 1.00 88.44 91 ALA A CA 1
ATOM 708 C C . ALA A 1 91 ? -17.808 5.229 25.867 1.00 88.44 91 ALA A C 1
ATOM 710 O O . ALA A 1 91 ? -19.034 5.107 25.944 1.00 88.44 91 ALA A O 1
ATOM 711 N N . ARG A 1 92 ? -16.967 4.266 26.268 1.00 90.06 92 ARG A N 1
ATOM 712 C CA . ARG A 1 92 ? -17.411 2.985 26.821 1.00 90.06 92 ARG A CA 1
ATOM 713 C C . ARG A 1 92 ? -18.161 3.175 28.138 1.00 90.06 92 ARG A C 1
ATOM 715 O O . ARG A 1 92 ? -19.287 2.695 28.242 1.00 90.06 92 ARG A O 1
ATOM 722 N N . ILE A 1 93 ? -17.614 3.926 29.096 1.00 90.75 93 ILE A N 1
ATOM 723 C CA . ILE A 1 93 ? -18.282 4.210 30.379 1.00 90.75 93 ILE A CA 1
ATOM 724 C C . ILE A 1 93 ? -19.610 4.952 30.161 1.00 90.75 93 ILE A C 1
ATOM 726 O O . ILE A 1 93 ? -20.632 4.594 30.750 1.00 90.75 93 ILE A O 1
ATOM 730 N N . LYS A 1 94 ? -19.651 5.933 29.249 1.00 87.69 94 LYS A N 1
ATOM 731 C CA . LYS A 1 94 ? -20.894 6.632 28.875 1.00 87.69 94 LYS A CA 1
ATOM 732 C C . LYS A 1 94 ? -21.927 5.692 28.251 1.00 87.69 94 LYS A C 1
ATOM 734 O O . LYS A 1 94 ? -23.114 5.825 28.558 1.00 87.69 94 LYS A O 1
ATOM 739 N N . SER A 1 95 ? -21.489 4.756 27.407 1.00 91.50 95 SER A N 1
ATOM 740 C CA . SER A 1 95 ? -22.367 3.795 26.728 1.00 91.50 95 SER A CA 1
ATOM 741 C C . SER A 1 95 ? -23.019 2.780 27.669 1.00 91.50 95 SER A C 1
ATOM 743 O O . SER A 1 95 ? -24.083 2.275 27.340 1.00 91.50 95 SER A O 1
ATOM 745 N N . MET A 1 96 ? -22.457 2.547 28.862 1.00 91.62 96 MET A N 1
ATOM 746 C CA . MET A 1 96 ? -23.044 1.643 29.863 1.00 91.62 96 MET A CA 1
ATOM 747 C C . MET A 1 96 ? -24.299 2.223 30.534 1.00 91.62 96 MET A C 1
ATOM 749 O O . MET A 1 96 ? -25.117 1.479 31.068 1.00 91.62 96 MET A O 1
ATOM 753 N N . TRP A 1 97 ? -24.482 3.550 30.542 1.00 92.62 97 TRP A N 1
ATOM 754 C CA . TRP A 1 97 ? -25.592 4.174 31.273 1.00 92.62 97 TRP A CA 1
ATOM 755 C C . TRP A 1 97 ? -26.990 3.735 30.795 1.00 92.62 97 TRP A C 1
ATOM 757 O O . TRP A 1 97 ? -27.808 3.409 31.658 1.00 92.62 97 TRP A O 1
ATOM 767 N N . PRO A 1 98 ? -27.310 3.726 29.485 1.00 92.56 98 PRO A N 1
ATOM 768 C CA . PRO A 1 98 ? -28.571 3.181 28.987 1.00 92.56 98 PRO A CA 1
ATOM 769 C C . PRO A 1 98 ? -28.849 1.760 29.487 1.00 92.56 98 PRO A C 1
ATOM 771 O O . PRO A 1 98 ? -29.934 1.526 30.013 1.00 92.56 98 PRO A O 1
ATOM 774 N N . ASP A 1 99 ? -27.857 0.869 29.422 1.00 92.50 99 ASP A N 1
ATOM 775 C CA . ASP A 1 99 ? -28.000 -0.534 29.826 1.00 92.50 99 ASP A CA 1
ATOM 776 C C . ASP A 1 99 ? -28.280 -0.660 31.329 1.00 92.50 99 ASP A C 1
ATOM 778 O O . ASP A 1 99 ? -29.258 -1.290 31.736 1.00 92.50 99 ASP A O 1
ATOM 782 N N . VAL A 1 100 ? -27.491 0.025 32.169 1.00 91.44 100 VAL A N 1
ATOM 783 C CA . VAL A 1 100 ? -27.697 0.055 33.628 1.00 91.44 100 VAL A CA 1
ATOM 784 C C . VAL A 1 100 ? -29.056 0.658 33.987 1.00 91.44 100 VAL A C 1
ATOM 786 O O . VAL A 1 100 ? -29.767 0.155 34.859 1.00 91.44 100 VAL A O 1
ATOM 789 N N . ARG A 1 101 ? -29.456 1.741 33.314 1.00 91.38 101 ARG A N 1
ATOM 790 C CA . ARG A 1 101 ? -30.757 2.381 33.531 1.00 91.38 101 ARG A CA 1
ATOM 791 C C . ARG A 1 101 ? -31.894 1.426 33.192 1.00 91.38 101 ARG A C 1
ATOM 793 O O . ARG A 1 101 ? -32.863 1.368 33.947 1.00 91.38 101 ARG A O 1
ATOM 800 N N . ASP A 1 102 ? -31.805 0.724 32.070 1.00 92.31 102 ASP A N 1
ATOM 801 C CA . ASP A 1 102 ? -32.871 -0.152 31.591 1.00 92.31 102 ASP A CA 1
ATOM 802 C C . ASP A 1 102 ? -32.977 -1.416 32.461 1.00 92.31 102 ASP A C 1
ATOM 804 O O . ASP A 1 102 ? -34.088 -1.798 32.840 1.00 92.31 102 ASP A O 1
ATOM 808 N N . ALA A 1 103 ? -31.845 -1.964 32.915 1.00 90.38 103 ALA A N 1
ATOM 809 C CA . ALA A 1 103 ? -31.800 -3.043 33.900 1.00 90.38 103 ALA A CA 1
ATOM 810 C C . ALA A 1 103 ? -32.446 -2.644 35.240 1.00 90.38 103 ALA A C 1
ATOM 812 O O . ALA A 1 103 ? -33.311 -3.352 35.762 1.00 90.38 103 ALA A O 1
ATOM 813 N N . LEU A 1 104 ? -32.101 -1.469 35.778 1.00 89.81 104 LEU A N 1
ATOM 814 C CA . LEU A 1 104 ? -32.680 -0.979 37.034 1.00 89.81 104 LEU A CA 1
ATOM 815 C C . LEU A 1 104 ? -34.145 -0.543 36.884 1.00 89.81 104 LEU A C 1
ATOM 817 O O . LEU A 1 104 ? -34.918 -0.614 37.841 1.00 89.81 104 LEU A O 1
ATOM 821 N N . ARG A 1 105 ? -34.569 -0.128 35.684 1.00 88.69 105 ARG A N 1
ATOM 822 C CA . ARG A 1 105 ? -35.971 0.203 35.393 1.00 88.69 105 ARG A CA 1
ATOM 823 C C . ARG A 1 105 ? -36.878 -1.024 35.485 1.00 88.69 105 ARG A C 1
ATOM 825 O O . ARG A 1 105 ? -38.031 -0.867 35.882 1.00 88.69 105 ARG A O 1
ATOM 832 N N . ALA A 1 106 ? -36.372 -2.218 35.176 1.00 88.94 106 ALA A N 1
ATOM 833 C CA . ALA A 1 106 ? -37.122 -3.466 35.318 1.00 88.94 106 ALA A CA 1
ATOM 834 C C . ALA A 1 106 ? -37.467 -3.803 36.783 1.00 88.94 106 ALA A C 1
ATOM 836 O O . ALA A 1 106 ? -38.443 -4.501 37.031 1.00 88.94 106 ALA A O 1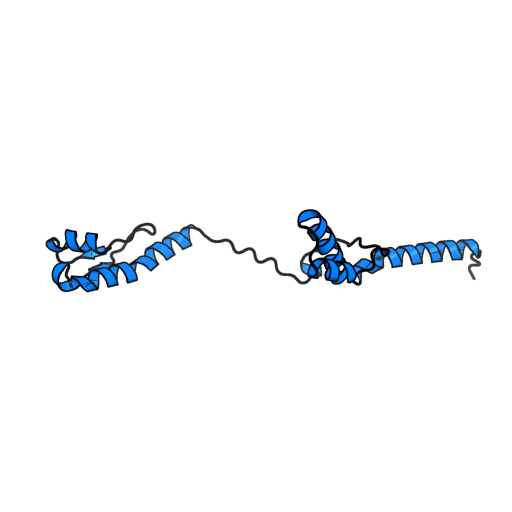
ATOM 837 N N . VAL A 1 107 ? -36.706 -3.277 37.749 1.00 88.69 107 VAL A N 1
ATOM 838 C CA . VAL A 1 107 ? -36.911 -3.471 39.200 1.00 88.69 107 VAL A CA 1
ATOM 839 C C . VAL A 1 107 ? -37.290 -2.170 39.920 1.00 88.69 107 VAL A C 1
ATOM 841 O O . VAL A 1 107 ? -37.075 -2.016 41.124 1.00 88.69 107 VAL A O 1
ATOM 844 N N . ARG A 1 108 ? -37.867 -1.203 39.190 1.00 86.44 108 ARG A N 1
ATOM 845 C CA . ARG A 1 108 ? -38.169 0.157 39.677 1.00 86.44 108 ARG A CA 1
ATOM 846 C C . ARG A 1 108 ? -38.993 0.190 40.966 1.00 86.44 108 ARG A C 1
ATOM 848 O O . ARG A 1 108 ? -38.790 1.095 41.778 1.00 86.44 108 ARG A O 1
ATOM 855 N N . ASP A 1 109 ? -39.905 -0.756 41.159 1.00 87.06 109 ASP A N 1
ATOM 856 C CA . ASP A 1 109 ? -40.766 -0.799 42.347 1.00 87.06 109 ASP A CA 1
ATOM 857 C C . ASP A 1 109 ? -39.953 -1.015 43.635 1.00 87.06 109 ASP A C 1
ATOM 859 O O . ASP A 1 109 ? -40.282 -0.458 44.687 1.00 87.06 109 ASP A O 1
ATOM 863 N N . GLU A 1 110 ? -38.826 -1.722 43.530 1.00 85.50 110 GLU A N 1
ATOM 864 C CA . GLU A 1 110 ? -37.920 -2.053 44.632 1.00 85.50 110 GLU A CA 1
ATOM 865 C C . GLU A 1 110 ? -36.806 -1.006 44.810 1.00 85.50 110 GLU A C 1
ATOM 867 O O . GLU A 1 110 ? -36.511 -0.610 45.935 1.00 85.50 110 GLU A O 1
ATOM 872 N N . VAL A 1 111 ? -36.220 -0.495 43.718 1.00 85.56 111 VAL A N 1
ATOM 873 C CA . VAL A 1 111 ? -35.063 0.434 43.771 1.00 85.56 111 VAL A CA 1
ATOM 874 C C . VAL A 1 111 ? -35.449 1.923 43.754 1.00 85.56 111 VAL A C 1
ATOM 876 O O . VAL A 1 111 ? -34.662 2.799 44.129 1.00 85.56 111 VAL A O 1
ATOM 879 N N . GLY A 1 112 ? -36.684 2.241 43.356 1.00 86.94 112 GLY A N 1
ATOM 880 C CA . GLY A 1 112 ? -37.181 3.608 43.228 1.00 86.94 112 GLY A CA 1
ATOM 881 C C . GLY A 1 112 ? -36.621 4.354 42.009 1.00 86.94 112 GLY A C 1
ATOM 882 O O . GLY A 1 112 ? -36.263 3.764 40.993 1.00 86.94 112 GLY A O 1
ATOM 883 N N . ALA A 1 113 ? -36.597 5.689 42.068 1.00 87.31 113 ALA A N 1
ATOM 884 C CA . ALA A 1 113 ? -36.070 6.504 40.973 1.00 87.31 113 ALA A CA 1
ATOM 885 C C . ALA A 1 113 ? -34.542 6.362 40.854 1.00 87.31 113 ALA A C 1
ATOM 887 O O . ALA A 1 113 ? -33.830 6.456 41.852 1.00 87.31 113 ALA A O 1
ATOM 888 N N . VAL A 1 114 ? -34.052 6.201 39.623 1.00 89.25 114 VAL A N 1
ATOM 889 C CA . VAL A 1 114 ? -32.628 6.026 39.306 1.00 89.25 114 VAL A CA 1
ATOM 890 C C . VAL A 1 114 ? -32.125 7.255 38.558 1.00 89.25 114 VAL A C 1
ATOM 892 O O . VAL A 1 114 ? -32.773 7.716 37.615 1.00 89.25 114 VAL A O 1
ATOM 895 N N . ARG A 1 115 ? -30.981 7.806 38.970 1.00 90.25 115 ARG A N 1
ATOM 896 C CA . ARG A 1 115 ? -30.349 8.955 38.303 1.00 90.25 115 ARG A CA 1
ATOM 897 C C . ARG A 1 115 ? -28.845 8.745 38.194 1.00 90.25 115 ARG A C 1
ATOM 899 O O . ARG A 1 115 ? -28.214 8.306 39.155 1.00 90.25 115 ARG A O 1
ATOM 906 N N . ARG A 1 116 ? -28.275 9.111 37.047 1.00 89.75 116 ARG A N 1
ATOM 907 C CA . ARG A 1 116 ? -26.826 9.258 36.896 1.00 89.75 116 ARG A CA 1
ATOM 908 C C . ARG A 1 116 ? -26.374 10.504 37.654 1.00 89.75 116 ARG A C 1
ATOM 910 O O . ARG A 1 116 ? -27.068 11.520 37.614 1.00 89.75 116 ARG A O 1
ATOM 917 N N . ILE A 1 117 ? -25.242 10.417 38.337 1.00 91.38 117 ILE A N 1
ATOM 918 C CA . ILE A 1 117 ? -24.576 11.571 38.951 1.00 91.38 117 ILE A CA 1
ATOM 919 C C . ILE A 1 117 ? -23.243 11.823 38.251 1.00 91.38 117 ILE A C 1
ATOM 921 O O . ILE A 1 117 ? -22.743 10.937 37.560 1.00 91.38 117 ILE A O 1
ATOM 925 N N . ASP A 1 118 ? -22.688 13.021 38.419 1.00 87.75 118 ASP A N 1
ATOM 926 C CA . ASP A 1 118 ? -21.381 13.340 37.852 1.00 87.75 118 ASP A CA 1
ATOM 927 C C . ASP A 1 118 ? -20.304 12.427 38.444 1.00 87.75 118 ASP A C 1
ATOM 929 O O . ASP A 1 118 ? -20.231 12.195 39.658 1.00 87.75 118 ASP A O 1
ATOM 933 N N . SER A 1 119 ? -19.487 11.883 37.552 1.00 87.00 119 SER A N 1
ATOM 934 C CA . SER A 1 119 ? -18.397 10.970 37.856 1.00 87.00 119 SER A CA 1
ATOM 935 C C . SER A 1 119 ? -17.198 11.264 36.957 1.00 87.00 119 SER A C 1
ATOM 937 O O . SER A 1 119 ? -17.365 11.870 35.893 1.00 87.00 119 SER A O 1
ATOM 939 N N . PRO A 1 120 ? -15.986 10.875 37.383 1.00 85.81 120 PRO A N 1
ATOM 940 C CA . PRO A 1 120 ? -14.818 10.911 36.514 1.00 85.81 120 PRO A CA 1
ATOM 941 C C . PRO A 1 120 ? -14.999 9.977 35.299 1.00 85.81 120 PRO A C 1
ATOM 943 O O . PRO A 1 120 ? -15.892 9.129 35.286 1.00 85.81 120 PRO A O 1
ATOM 946 N N . ALA A 1 121 ? -14.178 10.154 34.259 1.00 82.00 121 ALA A N 1
ATOM 947 C CA . ALA A 1 121 ? -14.354 9.491 32.959 1.00 82.00 121 ALA A CA 1
ATOM 948 C C . ALA A 1 121 ? -14.232 7.951 32.995 1.00 82.00 121 ALA A C 1
ATOM 950 O O . ALA A 1 121 ? -14.681 7.282 32.067 1.00 82.00 121 ALA A O 1
ATOM 951 N N . ASP A 1 122 ? -13.643 7.397 34.053 1.00 85.44 122 ASP A N 1
ATOM 952 C CA . ASP A 1 122 ? -13.375 5.974 34.267 1.00 85.44 122 ASP A CA 1
ATOM 953 C C . ASP A 1 122 ? -14.451 5.249 35.097 1.00 85.44 122 ASP A C 1
ATOM 955 O O . ASP A 1 122 ? -14.461 4.019 35.147 1.00 85.44 122 ASP A O 1
ATOM 959 N N . GLU A 1 123 ? -15.395 5.973 35.704 1.00 88.69 123 GLU A N 1
ATOM 960 C CA . GLU A 1 123 ? -16.426 5.398 36.571 1.00 88.69 123 GLU A CA 1
ATOM 961 C C . GLU A 1 123 ? -17.835 5.835 36.155 1.00 88.69 123 GLU A C 1
ATOM 963 O O . GLU A 1 123 ? -18.090 7.003 35.859 1.00 88.69 123 GLU A O 1
ATOM 968 N N . LEU A 1 124 ? -18.806 4.920 36.233 1.00 89.38 124 LEU A N 1
ATOM 969 C CA . LEU A 1 124 ? -20.231 5.249 36.144 1.00 89.38 124 LEU A CA 1
ATOM 970 C C . LEU A 1 124 ? -20.834 5.298 37.551 1.00 89.38 124 LEU A C 1
ATOM 972 O O . LEU A 1 124 ? -20.967 4.268 38.211 1.00 89.38 124 LEU A O 1
ATOM 976 N N . ARG A 1 125 ? -21.263 6.481 38.005 1.00 91.62 125 ARG A N 1
ATOM 977 C CA . ARG A 1 125 ? -21.939 6.625 39.304 1.00 91.62 125 ARG A CA 1
ATOM 978 C C . ARG A 1 125 ? -23.450 6.757 39.148 1.00 91.62 125 ARG A C 1
ATOM 980 O O . ARG A 1 125 ? -23.959 7.640 38.451 1.00 91.62 125 ARG A O 1
ATOM 987 N N . VAL A 1 126 ? -24.176 5.894 39.855 1.00 90.50 126 VAL A N 1
ATOM 988 C CA . VAL A 1 126 ? -25.641 5.821 39.820 1.00 90.50 126 VAL A CA 1
ATOM 989 C C . VAL A 1 126 ? -26.203 5.952 41.230 1.00 90.50 126 VAL A C 1
ATOM 991 O O . VAL A 1 126 ? -25.727 5.317 42.167 1.00 90.50 126 VAL A O 1
ATOM 994 N N . ARG A 1 127 ? -27.238 6.783 41.384 1.00 90.25 127 ARG A N 1
ATOM 995 C CA . ARG A 1 127 ? -27.984 6.948 42.633 1.00 90.25 127 ARG A CA 1
ATOM 996 C C . ARG A 1 127 ? -29.368 6.322 42.499 1.00 90.25 127 ARG A C 1
ATOM 998 O O . ARG A 1 127 ? -30.119 6.684 41.591 1.00 90.25 127 ARG A O 1
ATOM 1005 N N . ILE A 1 128 ? -29.704 5.446 43.442 1.00 91.12 128 ILE A N 1
ATOM 1006 C CA . ILE A 1 128 ? -31.047 4.884 43.633 1.00 91.12 128 ILE A CA 1
ATOM 1007 C C . ILE A 1 128 ? -31.767 5.604 44.780 1.00 91.12 128 ILE A C 1
ATOM 1009 O O . ILE A 1 128 ? -31.124 6.115 45.697 1.00 91.12 128 ILE A O 1
ATOM 1013 N N . ALA A 1 129 ? -33.096 5.686 44.715 1.00 89.94 129 ALA A N 1
ATOM 1014 C CA . ALA A 1 129 ? -33.893 6.408 45.710 1.00 89.94 129 ALA A CA 1
ATOM 1015 C C . ALA A 1 129 ? -34.151 5.591 46.983 1.00 89.94 129 ALA A C 1
ATOM 1017 O O . ALA A 1 129 ? -34.236 6.170 48.064 1.00 89.94 129 ALA A O 1
ATOM 1018 N N . LYS A 1 130 ? -34.292 4.264 46.857 1.00 88.69 130 LYS A N 1
ATOM 1019 C CA . LYS A 1 130 ? -34.551 3.363 47.984 1.00 88.69 130 LYS A CA 1
ATOM 1020 C C . LYS A 1 130 ? -33.258 2.640 48.384 1.00 88.69 130 LYS A C 1
ATOM 1022 O O . LYS A 1 130 ? -32.798 1.795 47.618 1.00 88.69 130 LYS A O 1
ATOM 1027 N N . PRO A 1 131 ? -32.672 2.928 49.560 1.00 84.50 131 PRO A N 1
ATOM 1028 C CA . PRO A 1 131 ? -31.441 2.267 50.001 1.00 84.50 131 PRO A CA 1
ATOM 1029 C C . PRO A 1 131 ? -31.641 0.765 50.262 1.00 84.50 131 PRO A C 1
ATOM 1031 O O . PRO A 1 131 ? -30.730 -0.025 50.042 1.00 84.50 131 PRO A O 1
ATOM 1034 N N . GLU A 1 132 ? -32.851 0.360 50.649 1.00 87.19 132 GLU A N 1
ATOM 1035 C CA . GLU A 1 132 ? -33.251 -1.039 50.869 1.00 87.19 132 GLU A CA 1
ATOM 1036 C C . GLU A 1 132 ? -33.161 -1.894 49.590 1.00 87.19 132 GLU A C 1
ATOM 1038 O O . GLU A 1 132 ? -32.900 -3.091 49.657 1.00 87.19 132 GLU A O 1
ATOM 1043 N N . GLY A 1 133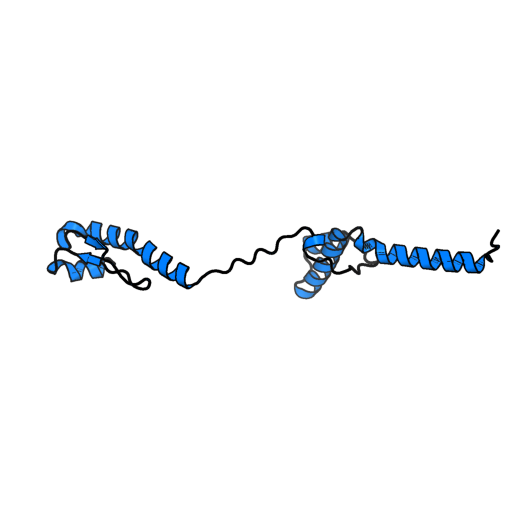 ? -33.311 -1.274 48.412 1.00 84.50 133 GLY A N 1
ATOM 1044 C CA . GLY A 1 133 ? -33.231 -1.938 47.109 1.00 84.50 133 GLY A CA 1
ATOM 1045 C C . GLY A 1 133 ? -31.805 -2.174 46.597 1.00 84.50 133 GLY A C 1
ATOM 1046 O O . GLY A 1 133 ? -31.640 -2.668 45.483 1.00 84.50 133 GLY A O 1
ATOM 1047 N N . MET A 1 134 ? -30.765 -1.830 47.368 1.00 85.19 134 MET A N 1
ATOM 1048 C CA . MET A 1 134 ? -29.365 -1.916 46.926 1.00 85.19 134 MET A CA 1
ATOM 1049 C C . MET A 1 134 ? -28.952 -3.335 46.516 1.00 85.19 134 MET A C 1
ATOM 1051 O O . MET A 1 134 ? -28.310 -3.515 45.484 1.00 85.19 134 MET A O 1
ATOM 1055 N N . ALA A 1 135 ? -29.360 -4.352 47.282 1.00 86.50 135 ALA A N 1
ATOM 1056 C CA . ALA A 1 135 ? -29.040 -5.745 46.967 1.00 86.50 135 ALA A CA 1
ATOM 1057 C C . ALA A 1 135 ? -29.628 -6.172 45.610 1.00 86.50 135 ALA A C 1
ATOM 1059 O O . ALA A 1 135 ? -28.949 -6.813 44.812 1.00 86.50 135 ALA A O 1
ATOM 1060 N N . LYS A 1 136 ? -30.864 -5.747 45.314 1.00 84.38 136 LYS A N 1
ATOM 1061 C CA . LYS A 1 136 ? -31.536 -6.039 44.042 1.00 84.38 136 LYS A CA 1
ATOM 1062 C C . LYS A 1 136 ? -30.928 -5.274 42.869 1.00 84.38 136 LYS A C 1
ATOM 1064 O O . LYS A 1 136 ? -30.861 -5.801 41.763 1.00 84.38 136 LYS A O 1
ATOM 1069 N N . ALA A 1 137 ? -30.481 -4.042 43.110 1.00 84.69 137 ALA A N 1
ATOM 1070 C CA . ALA A 1 137 ? -29.802 -3.232 42.108 1.00 84.69 137 ALA A CA 1
ATOM 1071 C C . ALA A 1 137 ? -28.484 -3.881 41.655 1.00 84.69 137 ALA A C 1
ATOM 1073 O O . ALA A 1 137 ? -28.229 -3.943 40.458 1.00 84.69 137 ALA A O 1
ATOM 1074 N N . LEU A 1 138 ? -27.695 -4.412 42.596 1.00 85.88 138 LEU A N 1
ATOM 1075 C CA . LEU A 1 138 ? -26.431 -5.105 42.312 1.00 85.88 138 LEU A CA 1
ATOM 1076 C C . LEU A 1 138 ? -26.617 -6.469 41.634 1.00 85.88 138 LEU A C 1
ATOM 1078 O O . LEU A 1 138 ? -25.729 -6.923 40.933 1.00 85.88 138 LEU A O 1
ATOM 1082 N N . GLU A 1 139 ? -27.754 -7.137 41.831 1.00 88.44 139 GLU A N 1
ATOM 1083 C CA . GLU A 1 139 ? -28.056 -8.406 41.150 1.00 88.44 139 GLU A CA 1
ATOM 1084 C C . GLU A 1 139 ? -28.374 -8.207 39.655 1.00 88.44 139 GLU A C 1
ATOM 1086 O O . GLU A 1 139 ? -28.279 -9.138 38.858 1.00 88.44 139 GLU A O 1
ATOM 1091 N N . ARG A 1 140 ? -28.818 -7.004 39.271 1.00 85.06 140 ARG A N 1
ATOM 1092 C CA . ARG A 1 140 ? -29.340 -6.708 37.927 1.00 85.06 140 ARG A CA 1
ATOM 1093 C C . ARG A 1 140 ? -28.356 -5.993 37.006 1.00 85.06 140 ARG A C 1
ATOM 1095 O O . ARG A 1 140 ? -28.656 -5.900 35.817 1.00 85.06 140 ARG A O 1
ATOM 1102 N N . VAL A 1 141 ? -27.252 -5.481 37.541 1.00 78.31 141 VAL A N 1
ATOM 1103 C CA . VAL A 1 141 ? -26.230 -4.682 36.845 1.00 78.31 141 VAL A CA 1
ATOM 1104 C C . VAL A 1 141 ? -24.914 -5.436 36.878 1.00 78.31 141 VAL A C 1
ATOM 1106 O O . VAL A 1 141 ? -24.272 -5.513 35.810 1.00 78.31 141 VAL A O 1
#